Protein AF-A0A7Y5SD92-F1 (afdb_monomer_lite)

Radius of gyration: 17.06 Å; chains: 1; bounding box: 50×32×68 Å

pLDDT: mean 78.84, std 16.36, range [32.84, 95.44]

Sequence (179 aa):
MRLRSETVEQPQVEIREEGTFVRYGTVEAAIAAAEARAGLVTDPPTKLPNGDYRLIYVDSAIPIDAAGSGTVVMAYQDRGDRGGSWFWASQGPPLSISVPPGLPEVETGVPGATVWYVGGPAEPVGGNVRHMQFIARTAQYDRFLSFEGPTFPDWNLAREVMVSILEAEQRRTGKAGGG

Foldseek 3Di:
DDPPPPPVPADWAFQAEQNHTDDTDHPVVSQVVQCVQLVHHAQAQPDAPPPFKDFHYWYWQHQPAPVSRIKIKTKIWGNDPQATKIKIKIKTFAPSDDDDPPFDWDDLVQPQKTKGWPAWDPDDPDPQKAKTWMWMGGNGIIMIMMIIGNDHDDPVSVSSRVNRSSVSVCVVVVVVPPD

Structure (mmCIF, N/CA/C/O backbone):
data_AF-A0A7Y5SD92-F1
#
_entry.id   AF-A0A7Y5SD92-F1
#
loop_
_atom_site.group_PDB
_atom_site.id
_atom_site.type_symbol
_atom_site.label_atom_id
_atom_site.label_alt_id
_atom_site.label_comp_id
_atom_site.label_asym_id
_atom_site.label_entity_id
_atom_site.label_seq_id
_atom_site.pdbx_PDB_ins_code
_atom_site.Cartn_x
_atom_site.Cartn_y
_atom_site.Cartn_z
_atom_site.occupancy
_atom_site.B_iso_or_equiv
_atom_site.auth_seq_id
_atom_site.auth_comp_id
_atom_site.auth_asym_id
_atom_site.auth_atom_id
_atom_site.pdbx_PDB_model_num
ATOM 1 N N . MET A 1 1 ? 2.491 6.931 -48.200 1.00 38.62 1 MET A N 1
ATOM 2 C CA . MET A 1 1 ? 1.972 7.171 -46.838 1.00 38.62 1 MET A CA 1
ATOM 3 C C . MET A 1 1 ? 1.922 5.822 -46.123 1.00 38.62 1 MET A C 1
ATOM 5 O O . MET A 1 1 ? 1.042 5.029 -46.416 1.00 38.62 1 MET A O 1
ATOM 9 N N . ARG A 1 2 ? 2.944 5.478 -45.323 1.00 37.09 2 ARG A N 1
ATOM 10 C CA . ARG A 1 2 ? 2.958 4.243 -44.514 1.00 37.09 2 ARG A CA 1
ATOM 11 C C . ARG A 1 2 ? 2.478 4.615 -43.115 1.00 37.09 2 ARG A C 1
ATOM 13 O O . ARG A 1 2 ? 3.136 5.414 -42.457 1.00 37.09 2 ARG A O 1
ATOM 20 N N . LEU A 1 3 ? 1.340 4.063 -42.704 1.00 40.78 3 LEU A N 1
ATOM 21 C CA . LEU A 1 3 ? 0.877 4.092 -41.320 1.00 40.78 3 LEU A CA 1
ATOM 22 C C . LEU A 1 3 ? 1.937 3.382 -40.472 1.00 40.78 3 LEU A C 1
ATOM 24 O O . LEU A 1 3 ? 2.156 2.182 -40.630 1.00 40.78 3 LEU A O 1
ATOM 28 N N . ARG A 1 4 ? 2.650 4.138 -39.632 1.00 43.72 4 ARG A N 1
ATOM 29 C CA . ARG A 1 4 ? 3.409 3.553 -38.529 1.00 43.72 4 ARG A CA 1
ATOM 30 C C . ARG A 1 4 ? 2.361 3.042 -37.550 1.00 43.72 4 ARG A C 1
ATOM 32 O O . ARG A 1 4 ? 1.654 3.834 -36.942 1.00 43.72 4 ARG A O 1
ATOM 39 N N . SER A 1 5 ? 2.221 1.727 -37.463 1.00 43.72 5 SER A N 1
ATOM 40 C CA . SER A 1 5 ? 1.632 1.078 -36.303 1.00 43.72 5 SER A CA 1
ATOM 41 C C . SER A 1 5 ? 2.516 1.437 -35.114 1.00 43.72 5 SER A C 1
ATOM 43 O O . SER A 1 5 ? 3.579 0.850 -34.926 1.00 43.72 5 SER A O 1
ATOM 45 N N . GLU A 1 6 ? 2.126 2.479 -34.382 1.00 41.47 6 GLU A N 1
ATOM 46 C CA . GLU A 1 6 ? 2.598 2.707 -33.025 1.00 41.47 6 GLU A CA 1
ATOM 47 C C . GLU A 1 6 ? 2.130 1.505 -32.212 1.00 41.47 6 GLU A C 1
ATOM 49 O O . GLU A 1 6 ? 0.987 1.427 -31.763 1.00 41.47 6 GLU A O 1
ATOM 54 N N . THR A 1 7 ? 2.995 0.503 -32.095 1.00 44.06 7 THR A N 1
ATOM 55 C CA . THR A 1 7 ? 2.862 -0.498 -31.050 1.00 44.06 7 THR A CA 1
ATOM 56 C C . THR A 1 7 ? 3.025 0.282 -29.754 1.00 44.06 7 THR A C 1
ATOM 58 O O . THR A 1 7 ? 4.144 0.613 -29.370 1.00 44.06 7 THR A O 1
ATOM 61 N N . VAL A 1 8 ? 1.912 0.677 -29.133 1.00 47.94 8 VAL A N 1
ATOM 62 C CA . VAL A 1 8 ? 1.925 1.192 -27.765 1.00 47.94 8 VAL A CA 1
ATOM 63 C C . VAL A 1 8 ? 2.451 0.040 -26.923 1.00 47.94 8 VAL A C 1
ATOM 65 O O . VAL A 1 8 ? 1.729 -0.920 -26.652 1.00 47.94 8 VAL A O 1
ATOM 68 N N . GLU A 1 9 ? 3.746 0.074 -26.625 1.00 56.84 9 GLU A N 1
ATOM 69 C CA . GLU A 1 9 ? 4.393 -0.902 -25.767 1.00 56.84 9 GLU A CA 1
ATOM 70 C C . GLU A 1 9 ? 3.669 -0.811 -24.422 1.00 56.84 9 GLU A C 1
ATOM 72 O O . GLU A 1 9 ? 3.706 0.223 -23.750 1.00 56.84 9 GLU A O 1
ATOM 77 N N . GLN A 1 10 ? 2.875 -1.834 -24.093 1.00 60.25 10 GLN A N 1
ATOM 78 C CA . GLN A 1 10 ? 2.159 -1.849 -22.823 1.00 60.25 10 GLN A CA 1
ATOM 79 C C . GLN A 1 10 ? 3.189 -1.670 -21.704 1.00 60.25 10 GLN A C 1
ATOM 81 O O . GLN A 1 10 ? 4.256 -2.286 -21.784 1.00 60.25 10 GLN A O 1
ATOM 86 N N . PRO A 1 11 ? 2.908 -0.840 -20.683 1.00 67.69 11 PRO A N 1
ATOM 87 C CA . PRO A 1 11 ? 3.877 -0.584 -19.631 1.00 67.69 11 PRO A CA 1
ATOM 88 C C . PRO A 1 11 ? 4.275 -1.911 -18.985 1.00 67.69 11 PRO A C 1
ATOM 90 O O . PRO A 1 11 ? 3.434 -2.613 -18.418 1.00 67.69 11 PRO A O 1
ATOM 93 N N . GLN A 1 12 ? 5.553 -2.258 -19.130 1.00 85.88 12 GLN A N 1
ATOM 94 C CA . GLN A 1 12 ? 6.121 -3.455 -18.534 1.00 85.88 12 GLN A CA 1
ATOM 95 C C . GLN A 1 12 ? 6.342 -3.215 -17.042 1.00 85.88 12 GLN A C 1
ATOM 97 O O . GLN A 1 12 ? 6.890 -2.190 -16.639 1.00 85.88 12 GLN A O 1
ATOM 102 N N . VAL A 1 13 ? 5.901 -4.177 -16.239 1.00 91.69 13 VAL A N 1
ATOM 103 C CA . VAL A 1 13 ? 6.012 -4.195 -14.781 1.00 91.69 13 VAL A CA 1
ATOM 104 C C . VAL A 1 13 ? 6.807 -5.428 -14.389 1.00 91.69 13 VAL A C 1
ATOM 106 O O . VAL A 1 13 ? 6.615 -6.503 -14.962 1.00 91.69 13 VAL A O 1
ATOM 109 N N . GLU A 1 14 ? 7.709 -5.287 -13.427 1.00 94.75 14 GLU A N 1
ATOM 110 C CA . GLU A 1 14 ? 8.408 -6.433 -12.862 1.00 94.75 14 GLU A CA 1
ATOM 111 C C . GLU A 1 14 ? 7.457 -7.267 -12.007 1.00 94.75 14 GLU A C 1
ATOM 113 O O . GLU A 1 14 ? 6.756 -6.763 -11.131 1.00 94.75 14 GLU A O 1
ATOM 118 N N . ILE A 1 15 ? 7.466 -8.568 -12.246 1.00 93.94 15 ILE A N 1
ATOM 119 C CA . ILE A 1 15 ? 6.804 -9.555 -11.409 1.00 93.94 15 ILE A CA 1
ATOM 120 C C . ILE A 1 15 ? 7.880 -10.137 -10.508 1.00 93.94 15 ILE A C 1
ATOM 122 O O . ILE A 1 15 ? 8.870 -10.697 -10.998 1.00 93.94 15 ILE A O 1
ATOM 126 N N . ARG A 1 16 ? 7.687 -9.966 -9.204 1.00 93.44 16 ARG A N 1
ATOM 127 C CA . ARG A 1 16 ? 8.607 -10.412 -8.165 1.00 93.44 16 ARG A CA 1
ATOM 128 C C . ARG A 1 16 ? 7.952 -11.438 -7.245 1.00 93.44 16 ARG A C 1
ATOM 130 O O . ARG A 1 16 ? 6.726 -11.500 -7.119 1.00 93.44 16 ARG A O 1
ATOM 137 N N . GLU A 1 17 ? 8.797 -12.267 -6.656 1.00 89.81 17 GLU A N 1
ATOM 138 C CA . GLU A 1 17 ? 8.433 -13.307 -5.700 1.00 89.81 17 GLU A CA 1
ATOM 139 C C . GLU A 1 17 ? 9.413 -13.247 -4.532 1.00 89.81 17 GLU A C 1
ATOM 141 O O . GLU A 1 17 ? 10.617 -13.417 -4.734 1.00 89.81 17 GLU A O 1
ATOM 146 N N . GLU A 1 18 ? 8.905 -12.971 -3.330 1.00 87.06 18 GLU A N 1
ATOM 147 C CA . GLU A 1 18 ? 9.696 -12.903 -2.096 1.00 87.06 18 GLU A CA 1
ATOM 148 C C . GLU A 1 18 ? 10.928 -11.982 -2.228 1.00 87.06 18 GLU A C 1
ATOM 150 O O . GLU A 1 18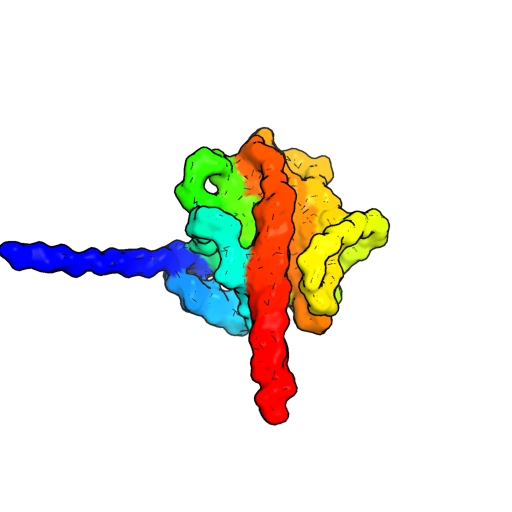 ? 12.044 -12.323 -1.832 1.00 87.06 18 GLU A O 1
ATOM 155 N N . GLY A 1 19 ? 10.749 -10.806 -2.842 1.00 86.38 19 GLY A N 1
ATOM 156 C CA . GLY A 1 19 ? 11.833 -9.843 -3.071 1.00 86.38 19 GLY A CA 1
ATOM 157 C C . GLY A 1 19 ? 12.686 -10.122 -4.311 1.00 86.38 19 GLY A C 1
ATOM 158 O O . GLY A 1 19 ? 13.548 -9.310 -4.658 1.00 86.38 19 GLY A O 1
ATOM 159 N N . THR A 1 20 ? 12.459 -11.238 -5.008 1.00 89.19 20 THR A N 1
ATOM 160 C CA . THR A 1 20 ? 13.272 -11.674 -6.152 1.00 89.19 20 THR A CA 1
ATOM 161 C C . THR A 1 20 ? 12.581 -11.366 -7.476 1.00 89.19 20 THR A C 1
ATOM 163 O O . THR A 1 20 ? 11.426 -11.725 -7.686 1.00 89.19 20 THR A O 1
ATOM 166 N N . PHE A 1 21 ? 13.293 -10.731 -8.413 1.00 92.94 21 PHE A N 1
ATOM 167 C CA . PHE A 1 21 ? 12.808 -10.536 -9.783 1.00 92.94 21 PHE A CA 1
ATOM 168 C C . PHE A 1 21 ? 12.658 -11.866 -10.524 1.00 92.94 21 PHE A C 1
ATOM 170 O O . PHE A 1 21 ? 13.595 -12.661 -10.576 1.00 92.94 21 PHE A O 1
ATOM 177 N N . VAL A 1 22 ? 11.502 -12.062 -11.162 1.00 94.19 22 VAL A N 1
ATOM 178 C CA . VAL A 1 22 ? 11.210 -13.264 -11.954 1.00 94.19 22 VAL A CA 1
ATOM 179 C C . VAL A 1 22 ? 11.146 -12.941 -13.441 1.00 94.19 22 VAL A C 1
ATOM 181 O O . VAL A 1 22 ? 11.828 -13.575 -14.245 1.00 94.19 22 VAL A O 1
ATOM 184 N N . ARG A 1 23 ? 10.309 -11.972 -13.831 1.00 93.94 23 ARG A N 1
ATOM 185 C CA . ARG A 1 23 ? 10.110 -11.570 -15.234 1.00 93.94 23 ARG A CA 1
ATOM 186 C C . ARG A 1 23 ? 9.402 -10.225 -15.349 1.00 93.94 23 ARG A C 1
ATOM 188 O O . ARG A 1 23 ? 8.782 -9.766 -14.397 1.00 93.94 23 ARG A O 1
ATOM 195 N N . TYR A 1 24 ? 9.392 -9.656 -16.550 1.00 94.81 24 TYR A N 1
ATOM 196 C CA . TYR A 1 24 ? 8.470 -8.575 -16.902 1.00 94.81 24 TYR A CA 1
ATOM 197 C C . TYR A 1 24 ? 7.092 -9.114 -17.330 1.00 94.81 24 TYR A C 1
ATOM 199 O O . TYR A 1 24 ? 6.953 -10.253 -17.798 1.00 94.81 24 TYR A O 1
ATOM 207 N N . GLY A 1 25 ? 6.060 -8.287 -17.177 1.00 92.81 25 GLY A N 1
ATOM 208 C CA . GLY A 1 25 ? 4.697 -8.564 -17.625 1.00 92.81 25 GLY A CA 1
ATOM 209 C C . GLY A 1 25 ? 3.835 -7.306 -17.708 1.00 92.81 25 GLY A C 1
ATOM 210 O O . GLY A 1 25 ? 4.311 -6.195 -17.494 1.00 92.81 25 GLY A O 1
ATOM 211 N N . THR A 1 26 ? 2.556 -7.487 -18.031 1.00 91.88 26 THR A N 1
ATOM 212 C CA . THR A 1 26 ? 1.558 -6.414 -17.945 1.00 91.88 26 THR A CA 1
ATOM 213 C C . THR A 1 26 ? 1.184 -6.160 -16.483 1.00 91.88 26 THR A C 1
ATOM 215 O O . THR A 1 26 ? 1.350 -7.041 -15.639 1.00 91.88 26 THR A O 1
ATOM 218 N N . VAL A 1 27 ? 0.624 -4.982 -16.184 1.00 89.62 27 VAL A N 1
ATOM 219 C CA . VAL A 1 27 ? 0.067 -4.656 -14.853 1.00 89.62 27 VAL A CA 1
ATOM 220 C C . VAL A 1 27 ? -0.921 -5.734 -14.387 1.00 89.62 27 VAL A C 1
ATOM 222 O O . VAL A 1 27 ? -0.819 -6.225 -13.269 1.00 89.62 27 VAL A O 1
ATOM 225 N N . GLU A 1 28 ? -1.840 -6.136 -15.267 1.00 90.94 28 GLU A N 1
ATOM 226 C CA . GLU A 1 28 ? -2.853 -7.157 -14.980 1.00 90.94 28 GLU A CA 1
ATOM 227 C C . GLU A 1 28 ? -2.220 -8.515 -14.656 1.00 90.94 28 GLU A C 1
ATOM 229 O O . GLU A 1 28 ? -2.575 -9.141 -13.661 1.00 90.94 28 GLU A O 1
ATOM 234 N N . ALA A 1 29 ? -1.230 -8.948 -15.443 1.00 91.69 29 ALA A N 1
ATOM 235 C CA . ALA A 1 29 ? -0.540 -10.210 -15.201 1.00 91.69 29 ALA A CA 1
ATOM 236 C C . ALA A 1 29 ? 0.283 -10.189 -13.903 1.00 91.69 29 ALA A C 1
ATOM 238 O O . ALA A 1 29 ? 0.396 -11.219 -13.240 1.00 91.69 29 ALA A O 1
ATOM 239 N N . ALA A 1 30 ? 0.866 -9.040 -13.552 1.00 92.75 30 ALA A N 1
ATOM 240 C CA . ALA A 1 30 ? 1.623 -8.866 -12.319 1.00 92.75 30 ALA A CA 1
ATOM 241 C C . ALA A 1 30 ? 0.712 -8.951 -11.086 1.00 92.75 30 ALA A C 1
ATOM 243 O O . ALA A 1 30 ? 1.007 -9.708 -10.163 1.00 92.75 30 ALA A O 1
ATOM 244 N N . ILE A 1 31 ? -0.424 -8.247 -11.117 1.00 92.31 31 ILE A N 1
ATOM 245 C CA . ILE A 1 31 ? -1.441 -8.292 -10.062 1.00 92.31 31 ILE A CA 1
ATOM 246 C C . ILE A 1 31 ? -2.002 -9.708 -9.917 1.00 92.31 31 ILE A C 1
ATOM 248 O O . ILE A 1 31 ? -1.940 -10.271 -8.830 1.00 92.31 31 ILE A O 1
ATOM 252 N N . ALA A 1 32 ? -2.456 -10.329 -11.009 1.00 92.00 32 ALA A N 1
ATOM 253 C CA . ALA A 1 32 ? -3.049 -11.665 -10.959 1.00 92.00 32 ALA A CA 1
ATOM 254 C C . ALA A 1 32 ? -2.076 -12.722 -10.408 1.00 92.00 32 ALA A C 1
ATOM 256 O O . ALA A 1 32 ? -2.471 -13.596 -9.636 1.00 92.00 32 ALA A O 1
ATOM 257 N N . ALA A 1 33 ? -0.791 -12.642 -10.774 1.00 91.12 33 ALA A N 1
ATOM 258 C CA . ALA A 1 33 ? 0.228 -13.541 -10.241 1.00 91.12 33 ALA A CA 1
ATOM 259 C C . ALA A 1 33 ? 0.452 -13.326 -8.736 1.00 91.12 33 ALA A C 1
ATOM 261 O O . ALA A 1 33 ? 0.582 -14.297 -7.991 1.00 91.12 33 ALA A O 1
ATOM 262 N N . ALA A 1 34 ? 0.478 -12.070 -8.288 1.00 90.88 34 ALA A N 1
ATOM 263 C CA . ALA A 1 34 ? 0.670 -11.740 -6.885 1.00 90.88 34 ALA A CA 1
ATOM 264 C C . ALA A 1 34 ? -0.525 -12.161 -6.017 1.00 90.88 34 ALA A C 1
ATOM 266 O O . ALA A 1 34 ? -0.330 -12.780 -4.974 1.00 90.88 34 ALA A O 1
ATOM 267 N N . GLU A 1 35 ? -1.748 -11.902 -6.481 1.00 91.06 35 GLU A N 1
ATOM 268 C CA . GLU A 1 35 ? -2.994 -12.321 -5.828 1.00 91.06 35 GLU A CA 1
ATOM 269 C C . GLU A 1 35 ? -3.080 -13.841 -5.683 1.00 91.06 35 GLU A C 1
ATOM 271 O O . GLU A 1 35 ? -3.376 -14.349 -4.601 1.00 91.06 35 GLU A O 1
ATOM 276 N N . ALA A 1 36 ? -2.756 -14.581 -6.750 1.00 88.75 36 ALA A N 1
ATOM 277 C CA . ALA A 1 36 ? -2.775 -16.041 -6.736 1.00 88.75 36 ALA A CA 1
ATOM 278 C C . ALA A 1 36 ? -1.801 -16.634 -5.706 1.00 88.75 36 ALA A C 1
ATOM 280 O O . ALA A 1 36 ? -2.117 -17.645 -5.081 1.00 88.75 36 ALA A O 1
ATOM 281 N N . ARG A 1 37 ? -0.631 -16.012 -5.513 1.00 86.81 37 ARG A N 1
ATOM 282 C CA . ARG A 1 37 ? 0.369 -16.468 -4.534 1.00 86.81 37 ARG A CA 1
ATOM 283 C C . ARG A 1 37 ? 0.038 -16.047 -3.111 1.00 86.81 37 ARG A C 1
ATOM 285 O O . ARG A 1 37 ? 0.149 -16.857 -2.199 1.00 86.81 37 ARG A O 1
ATOM 292 N N . ALA A 1 38 ? -0.355 -14.791 -2.922 1.00 84.94 38 ALA A N 1
ATOM 293 C CA . ALA A 1 38 ? -0.668 -14.248 -1.605 1.00 84.94 38 ALA A CA 1
ATOM 294 C C . ALA A 1 38 ? -2.029 -14.731 -1.071 1.00 84.94 38 ALA A C 1
ATOM 296 O O . ALA A 1 38 ? -2.290 -14.618 0.124 1.00 84.94 38 ALA A O 1
ATOM 297 N N . GLY A 1 39 ? -2.899 -15.267 -1.935 1.00 85.88 39 GLY A N 1
ATOM 298 C CA . GLY A 1 39 ? -4.238 -15.711 -1.552 1.00 85.88 39 GLY A CA 1
ATOM 299 C C . GLY A 1 39 ? -5.162 -14.554 -1.162 1.00 85.88 39 GLY A C 1
ATOM 300 O O . GLY A 1 39 ? -6.075 -14.742 -0.360 1.00 85.88 39 GLY A O 1
ATOM 301 N N . LEU A 1 40 ? -4.922 -13.355 -1.703 1.00 85.31 40 LEU A N 1
ATOM 302 C CA . LEU A 1 40 ? -5.695 -12.144 -1.421 1.00 85.31 40 LEU A CA 1
ATOM 303 C C . LEU A 1 40 ? -6.014 -11.386 -2.706 1.00 85.31 40 LEU A C 1
ATOM 305 O O . LEU A 1 40 ? -5.299 -11.515 -3.693 1.00 85.31 40 LEU A O 1
ATOM 309 N N . VAL A 1 41 ? -7.072 -10.575 -2.676 1.00 89.38 41 VAL A N 1
ATOM 310 C CA . VAL A 1 41 ? -7.413 -9.651 -3.767 1.00 89.38 41 VAL A CA 1
ATOM 311 C C . VAL A 1 41 ? -6.813 -8.291 -3.459 1.00 89.38 41 VAL A C 1
ATOM 313 O O . VAL A 1 41 ? -7.053 -7.736 -2.387 1.00 89.38 41 VAL A O 1
ATOM 316 N N . THR A 1 42 ? -6.061 -7.737 -4.396 1.00 86.06 42 THR A N 1
ATOM 317 C CA . THR A 1 42 ? -5.407 -6.440 -4.254 1.00 86.06 42 THR A CA 1
ATOM 318 C C . THR A 1 42 ? -6.297 -5.298 -4.706 1.00 86.06 42 THR A C 1
ATOM 320 O O . THR A 1 42 ? -7.031 -5.397 -5.685 1.00 86.06 42 THR A O 1
ATOM 323 N N . ASP A 1 43 ? -6.204 -4.179 -3.994 1.00 85.88 43 ASP A N 1
ATOM 324 C CA . ASP A 1 43 ? -6.892 -2.945 -4.355 1.00 85.88 43 ASP A CA 1
ATOM 325 C C . ASP A 1 43 ? -5.827 -1.889 -4.724 1.00 85.88 43 ASP A C 1
ATOM 327 O O . ASP A 1 43 ? -5.413 -1.105 -3.864 1.00 85.88 43 ASP A O 1
ATOM 331 N N . PRO A 1 44 ? -5.308 -1.879 -5.972 1.00 82.56 44 PRO A N 1
ATOM 332 C CA . PRO A 1 44 ? -4.329 -0.881 -6.395 1.00 82.56 44 PRO A CA 1
ATOM 333 C C . PRO A 1 44 ? -4.919 0.541 -6.322 1.00 82.56 44 PRO A C 1
ATOM 335 O O . PRO A 1 44 ? -6.130 0.720 -6.498 1.00 82.56 44 PRO A O 1
ATOM 338 N N . PRO A 1 45 ? -4.085 1.584 -6.136 1.00 78.56 45 PRO A N 1
ATOM 339 C CA . PRO A 1 45 ? -4.533 2.966 -6.218 1.00 78.56 45 PRO A CA 1
ATOM 340 C C . PRO A 1 45 ? -5.168 3.218 -7.589 1.00 78.56 45 PRO A C 1
ATOM 342 O O . PRO A 1 45 ? -4.543 3.046 -8.634 1.00 78.56 45 PRO A O 1
ATOM 345 N N . THR A 1 46 ? -6.424 3.650 -7.590 1.00 70.06 46 THR A N 1
ATOM 346 C CA . THR A 1 46 ? -7.187 3.916 -8.830 1.00 70.06 46 THR A CA 1
ATOM 347 C C . THR A 1 46 ? -6.938 5.302 -9.417 1.00 70.06 46 THR A C 1
ATOM 349 O O . THR A 1 46 ? -7.268 5.573 -10.569 1.00 70.06 46 THR A O 1
ATOM 352 N N . LYS A 1 47 ? -6.380 6.187 -8.598 1.00 71.31 47 LYS A N 1
ATOM 353 C CA . LYS A 1 47 ? -5.917 7.528 -8.930 1.00 71.31 47 LYS A CA 1
ATOM 354 C C . LYS A 1 47 ? -4.525 7.694 -8.337 1.00 71.31 47 LYS A C 1
ATOM 356 O O . LYS A 1 47 ? -4.334 7.448 -7.146 1.00 71.31 47 LYS A O 1
ATOM 361 N N . LEU A 1 48 ? -3.577 8.102 -9.167 1.00 71.19 48 LEU A N 1
ATOM 362 C CA . LEU A 1 48 ? -2.253 8.521 -8.730 1.00 71.19 48 LEU A CA 1
ATOM 363 C C . LEU A 1 48 ? -2.162 10.042 -8.906 1.00 71.19 48 LEU A C 1
ATOM 365 O O . LEU A 1 48 ? -2.572 10.539 -9.962 1.00 71.19 48 LEU A O 1
ATOM 369 N N . PRO A 1 49 ? -1.678 10.789 -7.902 1.00 61.88 49 PRO A N 1
ATOM 370 C CA . PRO A 1 49 ? -1.627 12.249 -7.962 1.00 61.88 49 PRO A CA 1
ATOM 371 C C . PRO A 1 49 ? -0.808 12.727 -9.158 1.00 61.88 49 PRO A C 1
ATOM 373 O O . PRO A 1 49 ? 0.265 12.189 -9.432 1.00 61.88 49 PRO A O 1
ATOM 376 N N . ASN A 1 50 ? -1.313 13.737 -9.867 1.00 55.47 50 ASN A N 1
ATOM 377 C CA . ASN A 1 50 ? -0.671 14.355 -11.035 1.00 55.47 50 ASN A CA 1
ATOM 378 C C . ASN A 1 50 ? -0.222 13.384 -12.149 1.00 55.47 50 ASN A C 1
ATOM 380 O O . ASN A 1 50 ? 0.641 13.737 -12.940 1.00 55.47 50 ASN A O 1
ATOM 384 N N . GLY A 1 51 ? -0.811 12.185 -12.246 1.00 55.50 51 GLY A N 1
ATOM 385 C CA . GLY A 1 51 ? -0.732 11.317 -13.432 1.00 55.50 51 GLY A CA 1
ATOM 386 C C . GLY A 1 51 ? 0.625 10.677 -13.758 1.00 55.50 51 GLY A C 1
ATOM 387 O O . GLY A 1 51 ? 0.671 9.819 -14.640 1.00 55.50 51 GLY A O 1
ATOM 388 N N . ASP A 1 52 ? 1.697 11.023 -13.045 1.00 74.69 52 ASP A N 1
ATOM 389 C CA . ASP A 1 52 ? 3.056 10.653 -13.452 1.00 74.69 52 ASP A CA 1
ATOM 390 C C . ASP A 1 52 ? 3.650 9.467 -12.686 1.00 74.69 52 ASP A C 1
ATOM 392 O O . ASP A 1 52 ? 4.697 8.971 -13.071 1.00 74.69 52 ASP A O 1
ATOM 396 N N . TYR A 1 53 ? 2.993 8.899 -11.674 1.00 80.81 53 TYR A N 1
ATOM 397 C CA . TYR A 1 53 ? 3.498 7.656 -11.077 1.00 80.81 53 TYR A CA 1
ATOM 398 C C . TYR A 1 53 ? 3.197 6.442 -11.965 1.00 80.81 53 TYR A C 1
ATOM 400 O O . TYR A 1 53 ? 2.070 6.235 -12.415 1.00 80.81 53 TYR A O 1
ATOM 408 N N . ARG A 1 54 ? 4.204 5.592 -12.184 1.00 84.06 54 ARG A N 1
ATOM 409 C CA . ARG A 1 54 ? 4.059 4.286 -12.842 1.00 84.06 54 ARG A CA 1
ATOM 410 C C . ARG A 1 54 ? 4.303 3.157 -11.859 1.00 84.06 54 ARG A C 1
ATOM 412 O O . ARG A 1 54 ? 5.250 3.218 -11.083 1.00 84.06 54 ARG A O 1
ATOM 419 N N . LEU A 1 55 ? 3.494 2.108 -11.950 1.00 89.00 55 LEU A N 1
ATOM 420 C CA . LEU A 1 55 ? 3.790 0.838 -11.296 1.00 89.00 55 LEU A CA 1
ATOM 421 C C . LEU A 1 55 ? 5.070 0.259 -11.917 1.00 89.00 55 LEU A C 1
ATOM 423 O O . LEU A 1 55 ? 5.141 0.117 -13.137 1.00 89.00 55 LEU A O 1
ATOM 427 N N . ILE A 1 56 ? 6.076 -0.024 -11.092 1.00 89.44 56 ILE A N 1
ATOM 428 C CA . ILE A 1 56 ? 7.372 -0.566 -11.529 1.00 89.44 56 ILE A CA 1
ATOM 429 C C . ILE A 1 56 ? 7.520 -2.045 -11.191 1.00 89.44 56 ILE A C 1
ATOM 431 O O . ILE A 1 56 ? 8.084 -2.789 -11.990 1.00 89.44 56 ILE A O 1
ATOM 435 N N . TYR A 1 57 ? 6.969 -2.490 -10.061 1.00 91.75 57 TYR A N 1
ATOM 436 C CA . TYR A 1 57 ? 6.926 -3.903 -9.716 1.00 91.75 57 TYR A CA 1
ATOM 437 C C . TYR A 1 57 ? 5.708 -4.256 -8.865 1.00 91.75 57 TYR A C 1
ATOM 439 O O . TYR A 1 57 ? 5.182 -3.415 -8.130 1.00 91.75 57 TYR A O 1
ATOM 447 N N . VAL A 1 58 ? 5.304 -5.522 -8.952 1.00 93.81 58 VAL A N 1
ATOM 448 C CA . VAL A 1 58 ? 4.414 -6.182 -7.995 1.00 93.81 58 VAL A CA 1
ATOM 449 C C . VAL A 1 58 ? 5.159 -7.377 -7.415 1.00 93.81 58 VAL A C 1
ATOM 451 O O . VAL A 1 58 ? 5.649 -8.224 -8.162 1.00 93.81 58 VAL A O 1
ATOM 454 N N . ASP A 1 59 ? 5.254 -7.422 -6.093 1.00 91.62 59 ASP A N 1
ATOM 455 C CA . ASP A 1 59 ? 5.854 -8.509 -5.327 1.00 91.62 59 ASP A CA 1
ATOM 456 C C . ASP A 1 59 ? 4.784 -9.241 -4.521 1.00 91.62 59 ASP A C 1
ATOM 458 O O . ASP A 1 59 ? 3.729 -8.683 -4.213 1.00 91.62 59 ASP A O 1
ATOM 462 N N . SER A 1 60 ? 5.051 -10.492 -4.178 1.00 83.75 60 SER A N 1
ATOM 463 C CA . SER A 1 60 ? 4.110 -11.345 -3.467 1.00 83.75 60 SER A CA 1
ATOM 464 C C . SER A 1 60 ? 4.800 -12.247 -2.460 1.00 83.75 60 SER A C 1
ATOM 466 O O . SER A 1 60 ? 5.961 -12.615 -2.628 1.00 83.75 60 SER A O 1
ATOM 468 N N . ALA A 1 61 ? 4.036 -12.593 -1.423 1.00 65.31 61 ALA A N 1
ATOM 469 C CA . ALA A 1 61 ? 4.440 -13.427 -0.297 1.00 65.31 61 ALA A CA 1
ATOM 470 C C . ALA A 1 61 ? 5.571 -12.841 0.567 1.00 65.31 61 ALA A C 1
ATOM 472 O O . ALA A 1 61 ? 6.208 -13.578 1.310 1.00 65.31 61 ALA A O 1
ATOM 473 N N . ILE A 1 62 ? 5.783 -11.516 0.546 1.00 67.25 62 ILE A N 1
ATOM 474 C CA . ILE A 1 62 ? 6.686 -10.874 1.511 1.00 67.25 62 ILE A CA 1
ATOM 475 C C . ILE A 1 62 ? 6.046 -10.971 2.905 1.00 67.25 62 ILE A C 1
ATOM 477 O O . ILE A 1 62 ? 4.960 -10.416 3.102 1.00 67.25 62 ILE A O 1
ATOM 481 N N . PRO A 1 63 ? 6.680 -11.627 3.889 1.00 62.00 63 PRO A N 1
ATOM 482 C CA . PRO A 1 63 ? 6.186 -11.612 5.257 1.00 62.00 63 PRO A CA 1
ATOM 483 C C . PRO A 1 63 ? 6.339 -10.196 5.819 1.00 62.00 63 PRO A C 1
ATOM 485 O O . PRO A 1 63 ? 7.457 -9.696 5.944 1.00 62.00 63 PRO A O 1
ATOM 488 N N . ILE A 1 64 ? 5.230 -9.536 6.155 1.00 58.38 64 ILE A N 1
ATOM 489 C CA . ILE A 1 64 ? 5.260 -8.285 6.942 1.00 58.38 64 ILE A CA 1
ATOM 490 C C . ILE A 1 64 ? 5.101 -8.548 8.444 1.00 58.38 64 ILE A C 1
ATOM 492 O O . ILE A 1 64 ? 5.244 -7.634 9.254 1.00 58.38 64 ILE A O 1
ATOM 496 N N . ASP A 1 65 ? 4.828 -9.801 8.809 1.00 53.84 65 ASP A N 1
ATOM 497 C CA . ASP A 1 65 ? 4.696 -10.285 10.174 1.00 53.84 65 ASP A CA 1
ATOM 498 C C . ASP A 1 65 ? 5.402 -11.638 10.367 1.00 53.84 65 ASP A C 1
ATOM 500 O O . ASP A 1 65 ? 5.825 -12.308 9.422 1.00 53.84 65 ASP A O 1
ATOM 504 N N . ALA A 1 66 ? 5.522 -12.051 11.630 1.00 44.69 66 ALA A N 1
ATOM 505 C CA . ALA A 1 66 ? 6.066 -13.356 12.001 1.00 44.69 66 ALA A CA 1
ATOM 506 C C . ALA A 1 66 ? 5.132 -14.531 11.644 1.00 44.69 66 ALA A C 1
ATOM 508 O O . ALA A 1 66 ? 5.549 -15.684 11.741 1.00 44.69 66 ALA A O 1
ATOM 509 N N . ALA A 1 67 ? 3.877 -14.257 11.266 1.00 49.75 67 ALA A N 1
ATOM 510 C CA . ALA A 1 67 ? 2.891 -15.272 10.908 1.00 49.75 67 ALA A CA 1
ATOM 511 C C . ALA A 1 67 ? 3.018 -15.726 9.443 1.00 49.75 67 ALA A C 1
ATOM 513 O O . ALA A 1 67 ? 2.364 -16.693 9.053 1.00 49.75 67 ALA A O 1
ATOM 514 N N . GLY A 1 68 ? 3.869 -15.068 8.645 1.00 51.81 68 GLY A N 1
ATOM 515 C CA . GLY A 1 68 ? 4.104 -15.437 7.251 1.00 51.81 68 GLY A CA 1
ATOM 516 C C . GLY A 1 68 ? 2.899 -15.155 6.361 1.00 51.81 68 GLY A C 1
ATOM 517 O O . GLY A 1 68 ? 2.723 -15.824 5.343 1.00 51.81 68 GLY A O 1
ATOM 518 N N . SER A 1 69 ? 2.034 -14.213 6.753 1.00 57.62 69 SER A N 1
ATOM 519 C CA . SER A 1 69 ? 0.859 -13.892 5.956 1.00 57.62 69 SER A CA 1
ATOM 520 C C . SER A 1 69 ? 1.293 -13.260 4.628 1.00 57.62 69 SER A C 1
ATOM 522 O O . SER A 1 69 ? 2.096 -12.326 4.586 1.00 57.62 69 SER A O 1
ATOM 524 N N . GLY A 1 70 ? 0.821 -13.841 3.521 1.00 68.12 70 GLY A N 1
ATOM 525 C CA . GLY A 1 70 ? 1.225 -13.429 2.184 1.00 68.12 70 GLY A CA 1
ATOM 526 C C . GLY A 1 70 ? 0.774 -12.002 1.925 1.00 68.12 70 GLY A C 1
ATOM 527 O O . GLY A 1 70 ? -0.422 -11.724 1.924 1.00 68.12 70 GLY A O 1
ATOM 528 N N . THR A 1 71 ? 1.719 -11.094 1.710 1.00 85.19 71 THR A N 1
ATOM 529 C CA . THR A 1 71 ? 1.396 -9.728 1.303 1.00 85.19 71 THR A CA 1
ATOM 530 C C . THR A 1 71 ? 1.625 -9.544 -0.172 1.00 85.19 71 THR A C 1
ATOM 532 O O . THR A 1 71 ? 2.453 -10.227 -0.781 1.00 85.19 71 THR A O 1
ATOM 535 N N . VAL A 1 72 ? 0.894 -8.597 -0.742 1.00 91.44 72 VAL A N 1
ATOM 536 C CA . VAL A 1 72 ? 1.226 -8.056 -2.052 1.00 91.44 72 VAL A CA 1
ATOM 537 C C . VAL A 1 72 ? 1.823 -6.678 -1.859 1.00 91.44 72 VAL A C 1
ATOM 539 O O . VAL A 1 72 ? 1.244 -5.843 -1.164 1.00 91.44 72 VAL A O 1
ATOM 542 N N . VAL A 1 73 ? 2.973 -6.441 -2.481 1.00 91.69 73 VAL A N 1
ATOM 543 C CA . VAL A 1 73 ? 3.649 -5.144 -2.469 1.00 91.69 73 VAL A CA 1
ATOM 544 C C . VAL A 1 73 ? 3.625 -4.572 -3.872 1.00 91.69 73 VAL A C 1
ATOM 546 O O . VAL A 1 73 ? 4.099 -5.194 -4.816 1.00 91.69 73 VAL A O 1
ATOM 549 N N . MET A 1 74 ? 3.080 -3.372 -4.012 1.00 92.44 74 MET A N 1
ATOM 550 C CA . MET A 1 74 ? 3.053 -2.634 -5.269 1.00 92.44 74 MET A CA 1
ATOM 551 C C . MET A 1 74 ? 3.931 -1.403 -5.129 1.00 92.44 74 MET A C 1
ATOM 553 O O . MET A 1 74 ? 3.671 -0.562 -4.267 1.00 92.44 74 MET A O 1
ATOM 557 N N . ALA A 1 75 ? 4.949 -1.282 -5.976 1.00 90.62 75 ALA A N 1
ATOM 558 C CA . ALA A 1 75 ? 5.840 -0.133 -5.967 1.00 90.62 75 ALA A CA 1
ATOM 559 C C . ALA A 1 75 ? 5.637 0.752 -7.184 1.00 90.62 75 ALA A C 1
ATOM 561 O O . ALA A 1 75 ? 5.535 0.289 -8.322 1.00 90.62 75 ALA A O 1
ATOM 562 N N . TYR A 1 76 ? 5.638 2.047 -6.924 1.00 89.44 76 TYR A N 1
ATOM 563 C CA . TYR A 1 76 ? 5.351 3.091 -7.876 1.00 89.44 76 TYR A CA 1
ATOM 564 C C . TYR A 1 76 ? 6.500 4.080 -7.899 1.00 89.44 76 TYR A C 1
ATOM 566 O O . TYR A 1 76 ? 6.961 4.546 -6.861 1.00 89.44 76 TYR A O 1
ATOM 574 N N . GLN A 1 77 ? 6.930 4.436 -9.097 1.00 85.56 77 GLN A N 1
ATOM 575 C CA . GLN A 1 77 ? 7.977 5.418 -9.318 1.00 85.56 77 GLN A CA 1
ATOM 576 C C . GLN A 1 77 ? 7.396 6.616 -10.052 1.00 85.56 77 GLN A C 1
ATOM 578 O O . GLN A 1 77 ? 6.620 6.436 -10.992 1.00 85.56 77 GLN A O 1
ATOM 583 N N . ASP A 1 78 ? 7.789 7.818 -9.650 1.00 82.31 78 ASP A N 1
ATOM 584 C CA . ASP A 1 78 ? 7.486 9.026 -10.410 1.00 82.31 78 ASP A CA 1
ATOM 585 C C . ASP A 1 78 ? 8.133 8.965 -11.813 1.00 82.31 78 ASP A C 1
ATOM 587 O O . ASP A 1 78 ? 9.288 8.557 -11.962 1.00 82.31 78 ASP A O 1
ATOM 591 N N . ARG A 1 79 ? 7.386 9.334 -12.858 1.00 71.44 79 ARG A N 1
ATOM 592 C CA . ARG A 1 79 ? 7.870 9.479 -14.241 1.00 71.44 79 ARG A CA 1
ATOM 593 C C . ARG A 1 79 ? 8.553 10.827 -14.473 1.00 71.44 79 ARG A C 1
ATOM 595 O O . ARG A 1 79 ? 9.283 10.936 -15.456 1.00 71.44 79 ARG A O 1
ATOM 602 N N . GLY A 1 80 ? 8.298 11.830 -13.632 1.00 61.31 80 GLY A N 1
ATOM 603 C CA . GLY A 1 80 ? 8.813 13.189 -13.788 1.00 61.31 80 GLY A CA 1
ATOM 604 C C . GLY A 1 80 ? 10.195 13.437 -13.168 1.00 61.31 80 GLY A C 1
ATOM 605 O O . GLY A 1 80 ? 10.729 12.632 -12.407 1.00 61.31 80 GLY A O 1
ATOM 606 N N . ASP A 1 81 ? 10.744 14.625 -13.446 1.00 54.69 81 ASP A N 1
ATOM 607 C CA . ASP A 1 81 ? 12.042 15.151 -12.978 1.00 54.69 81 ASP A CA 1
ATOM 608 C C . ASP A 1 81 ? 12.162 15.346 -11.442 1.00 54.69 81 ASP A C 1
ATOM 610 O O . ASP A 1 81 ? 13.101 15.989 -10.968 1.00 54.69 81 ASP A O 1
ATOM 614 N N . ARG A 1 82 ? 11.258 14.797 -10.610 1.00 56.50 82 ARG A N 1
ATOM 615 C CA . ARG A 1 82 ? 11.290 14.941 -9.133 1.00 56.50 82 ARG A CA 1
ATOM 616 C C . ARG A 1 82 ? 12.315 14.023 -8.453 1.00 56.50 82 ARG A C 1
ATOM 618 O O . ARG A 1 82 ? 12.069 13.452 -7.387 1.00 56.50 82 ARG A O 1
ATOM 625 N N . GLY A 1 83 ? 13.475 13.866 -9.087 1.00 56.75 83 GLY A N 1
ATOM 626 C CA . GLY A 1 83 ? 14.674 13.288 -8.484 1.00 56.75 83 GLY A CA 1
ATOM 627 C C . GLY A 1 83 ? 14.557 11.831 -8.028 1.00 56.75 83 GLY A C 1
ATOM 628 O O . GLY A 1 83 ? 15.325 11.421 -7.163 1.00 56.75 83 GLY A O 1
ATOM 629 N N . GLY A 1 84 ? 13.623 11.049 -8.581 1.00 66.69 84 GLY A N 1
ATOM 630 C CA . GLY A 1 84 ? 13.499 9.621 -8.269 1.00 66.69 84 GLY A CA 1
ATOM 631 C C . GLY A 1 84 ? 12.651 9.299 -7.040 1.00 66.69 84 GLY A C 1
ATOM 632 O O . GLY A 1 84 ? 12.880 8.273 -6.409 1.00 66.69 84 GLY A O 1
ATOM 633 N N . SER A 1 85 ? 11.674 10.147 -6.705 1.00 74.62 85 SER A N 1
ATOM 634 C CA . SER A 1 85 ? 10.682 9.811 -5.677 1.00 74.62 85 SER A CA 1
ATOM 635 C C . SER A 1 85 ? 9.919 8.532 -6.044 1.00 74.62 85 SER A C 1
ATOM 637 O O . SER A 1 85 ? 9.475 8.352 -7.183 1.00 74.62 85 SER A O 1
ATOM 639 N N . TRP A 1 86 ? 9.724 7.654 -5.069 1.00 83.25 86 TRP A N 1
ATOM 640 C CA . TRP A 1 86 ? 8.927 6.442 -5.213 1.00 83.25 86 TRP A CA 1
ATOM 641 C C . TRP A 1 86 ? 8.086 6.212 -3.969 1.00 83.25 86 TRP A C 1
ATOM 643 O O . TRP A 1 86 ? 8.324 6.777 -2.903 1.00 83.25 86 TRP A O 1
ATOM 653 N N . PHE A 1 87 ? 7.087 5.360 -4.099 1.00 87.75 87 PHE A N 1
ATOM 654 C CA . PHE A 1 87 ? 6.388 4.830 -2.948 1.00 87.75 87 PHE A CA 1
ATOM 655 C C . PHE A 1 87 ? 6.056 3.368 -3.178 1.00 87.75 87 PHE A C 1
ATOM 657 O O . PHE A 1 87 ? 5.965 2.913 -4.317 1.00 87.75 87 PHE A O 1
ATOM 664 N N . TRP A 1 88 ? 5.838 2.631 -2.102 1.00 88.31 88 TRP A N 1
ATOM 665 C CA . TRP A 1 88 ? 5.228 1.315 -2.189 1.00 88.31 88 TRP A CA 1
ATOM 666 C C . TRP A 1 88 ? 4.074 1.192 -1.215 1.00 88.31 88 TRP A C 1
ATOM 668 O O . TRP A 1 88 ? 4.053 1.815 -0.152 1.00 88.31 88 TRP A O 1
ATOM 678 N N . ALA A 1 89 ? 3.105 0.383 -1.619 1.00 90.50 89 ALA A N 1
ATOM 679 C CA . ALA A 1 89 ? 1.955 0.007 -0.829 1.00 90.50 89 ALA A CA 1
ATOM 680 C C . ALA A 1 89 ? 1.961 -1.512 -0.674 1.00 90.50 89 ALA A C 1
ATOM 682 O O . ALA A 1 89 ? 1.857 -2.248 -1.657 1.00 90.50 89 ALA A O 1
ATOM 683 N N . SER A 1 90 ? 2.085 -1.962 0.566 1.00 90.50 90 SER A N 1
ATOM 684 C CA . SER A 1 90 ? 1.901 -3.353 0.953 1.00 90.50 90 SER A CA 1
ATOM 685 C C . SER A 1 90 ? 0.458 -3.556 1.390 1.00 90.50 90 SER A C 1
ATOM 687 O O . SER A 1 90 ? -0.090 -2.713 2.102 1.00 90.50 90 SER A O 1
ATOM 689 N N . GLN A 1 91 ? -0.144 -4.674 1.003 1.00 92.44 91 GLN A N 1
ATOM 690 C CA . GLN A 1 91 ? -1.463 -5.094 1.457 1.00 92.44 91 GLN A CA 1
ATOM 691 C C . GLN A 1 91 ? -1.390 -6.521 1.988 1.00 92.44 91 GLN A C 1
ATOM 693 O O . GLN A 1 91 ? -0.901 -7.418 1.303 1.00 92.44 91 GLN A O 1
ATOM 698 N N . GLY A 1 92 ? -1.898 -6.710 3.200 1.00 89.88 92 GLY A N 1
ATOM 699 C CA . GLY A 1 92 ? -2.025 -8.001 3.861 1.00 89.88 92 GLY A CA 1
ATOM 700 C C . GLY A 1 92 ? -3.420 -8.188 4.460 1.00 89.88 92 GLY A C 1
ATOM 701 O O . GLY A 1 92 ? -4.248 -7.270 4.418 1.00 89.88 92 GLY A O 1
ATOM 702 N N . PRO A 1 93 ? -3.704 -9.374 5.022 1.00 87.81 93 PRO A N 1
ATOM 703 C CA . PRO A 1 93 ? -4.966 -9.646 5.702 1.00 87.81 93 PRO A CA 1
ATOM 704 C C . PRO A 1 93 ? -5.189 -8.687 6.887 1.00 87.81 93 PRO A C 1
ATOM 706 O O . PRO A 1 93 ? -4.243 -8.049 7.364 1.00 87.81 93 PRO A O 1
ATOM 709 N N . PRO A 1 94 ? -6.430 -8.555 7.381 1.00 86.19 94 PRO A N 1
ATOM 710 C CA . PRO A 1 94 ? -6.707 -7.637 8.473 1.00 86.19 94 PRO A CA 1
ATOM 711 C C . PRO A 1 94 ? -5.982 -8.115 9.735 1.00 86.19 94 PRO A C 1
ATOM 713 O O . PRO A 1 94 ? -5.890 -9.317 9.983 1.00 86.19 94 PRO A O 1
ATOM 716 N N . LEU A 1 95 ? -5.484 -7.171 10.536 1.00 86.81 95 LEU A N 1
ATOM 717 C CA . LEU A 1 95 ? -4.690 -7.431 11.749 1.00 86.81 95 LEU A CA 1
ATOM 718 C C . LEU A 1 95 ? -3.310 -8.078 11.513 1.00 86.81 95 LEU A C 1
ATOM 720 O O . LEU A 1 95 ? -2.673 -8.486 12.483 1.00 86.81 95 LEU A O 1
ATOM 724 N N . SER A 1 96 ? -2.823 -8.141 10.269 1.00 86.12 96 SER A N 1
ATOM 725 C CA . SER A 1 96 ? -1.450 -8.591 9.974 1.00 86.12 96 SER A CA 1
ATOM 726 C C . SER A 1 96 ? -0.381 -7.582 10.401 1.00 86.12 96 SER A C 1
ATOM 728 O O . SER A 1 96 ? 0.760 -7.957 10.652 1.00 86.12 96 SER A O 1
ATOM 730 N N . ILE A 1 97 ? -0.722 -6.297 10.549 1.00 86.62 97 ILE A N 1
ATOM 731 C CA . ILE A 1 97 ? 0.227 -5.262 10.967 1.00 86.62 97 ILE A CA 1
ATOM 732 C C . ILE A 1 97 ? -0.032 -4.877 12.421 1.00 86.62 97 ILE A C 1
ATOM 734 O O . ILE A 1 97 ? -1.105 -4.399 12.799 1.00 86.62 97 ILE A O 1
ATOM 738 N N . SER A 1 98 ? 0.991 -5.012 13.259 1.00 86.69 98 SER A N 1
ATOM 739 C CA . SER A 1 98 ? 0.947 -4.454 14.610 1.00 86.69 98 SER A CA 1
ATOM 740 C C . SER A 1 98 ? 1.043 -2.930 14.543 1.00 86.69 98 SER A C 1
ATOM 742 O O . SER A 1 98 ? 2.011 -2.396 14.010 1.00 86.69 98 SER A O 1
ATOM 744 N N . VAL A 1 99 ? 0.048 -2.230 15.094 1.00 88.31 99 VAL A N 1
ATOM 745 C CA . VAL A 1 99 ? 0.038 -0.762 15.178 1.00 88.31 99 VAL A CA 1
ATOM 746 C C . VAL A 1 99 ? 0.615 -0.356 16.536 1.00 88.31 99 VAL A C 1
ATOM 748 O O . VAL A 1 99 ? 0.011 -0.687 17.561 1.00 88.31 99 VAL A O 1
ATOM 751 N N . PRO A 1 100 ? 1.766 0.338 16.582 1.00 86.69 100 PRO A N 1
ATOM 752 C CA . PRO A 1 100 ? 2.308 0.854 17.829 1.00 86.69 100 PRO A CA 1
ATOM 753 C C . PRO A 1 100 ? 1.306 1.770 18.553 1.00 86.69 100 PRO A C 1
ATOM 755 O O . PRO A 1 100 ? 0.626 2.576 17.911 1.00 86.69 100 PRO A O 1
ATOM 758 N N . PRO A 1 101 ? 1.205 1.688 19.890 1.00 87.19 101 PRO A N 1
ATOM 759 C CA . PRO A 1 101 ? 0.338 2.579 20.647 1.00 87.19 101 PRO A CA 1
ATOM 760 C C . PRO A 1 101 ? 0.833 4.029 20.558 1.00 87.19 101 PRO A C 1
ATOM 762 O O . PRO A 1 101 ? 2.034 4.291 20.593 1.00 87.19 101 PRO A O 1
ATOM 765 N N . GLY A 1 102 ? -0.103 4.979 20.494 1.00 88.94 102 GLY A N 1
ATOM 766 C CA . GLY A 1 102 ? 0.201 6.414 20.524 1.00 88.94 102 GLY A CA 1
ATOM 767 C C . GLY A 1 102 ? 0.606 7.030 19.182 1.00 88.94 102 GLY A C 1
ATOM 768 O O . GLY A 1 102 ? 0.994 8.198 19.162 1.00 88.94 102 GLY A O 1
ATOM 769 N N . LEU A 1 103 ? 0.505 6.290 18.071 1.00 91.06 103 LEU A N 1
ATOM 770 C CA . LEU A 1 103 ? 0.697 6.883 16.749 1.00 91.06 103 LEU A CA 1
ATOM 771 C C . LEU A 1 103 ? -0.418 7.892 16.425 1.00 91.06 103 LEU A C 1
ATOM 773 O O . LEU A 1 103 ? -1.591 7.601 16.675 1.00 91.06 103 LEU A O 1
ATOM 777 N N . PRO A 1 104 ? -0.079 9.060 15.850 1.00 92.00 104 PRO A N 1
ATOM 778 C CA . PRO A 1 104 ? -1.069 10.046 15.445 1.00 92.00 104 PRO A CA 1
ATOM 779 C C . PRO A 1 104 ? -1.939 9.513 14.302 1.00 92.00 104 PRO A C 1
ATOM 781 O O . PRO A 1 104 ? -1.433 9.025 13.288 1.00 92.00 104 PRO A O 1
ATOM 784 N N . GLU A 1 105 ? -3.254 9.641 14.459 1.00 92.81 105 GLU A N 1
ATOM 785 C CA . GLU A 1 105 ? -4.212 9.319 13.404 1.00 92.81 105 GLU A CA 1
ATOM 786 C C . GLU A 1 105 ? -4.240 10.398 12.320 1.00 92.81 105 GLU A C 1
ATOM 788 O O . GLU A 1 105 ? -4.096 11.595 12.579 1.00 92.81 105 GLU A O 1
ATOM 793 N N . VAL A 1 106 ? -4.445 9.951 11.087 1.00 91.50 106 VAL A N 1
ATOM 794 C CA . VAL A 1 106 ? -4.557 10.787 9.899 1.00 91.50 106 VAL A CA 1
ATOM 795 C C . VAL A 1 106 ? -5.993 10.725 9.418 1.00 91.50 106 VAL A C 1
ATOM 797 O O . VAL A 1 106 ? -6.472 9.685 8.968 1.00 91.50 106 VAL A O 1
ATOM 800 N N . GLU A 1 107 ? -6.688 11.854 9.473 1.00 89.81 107 GLU A N 1
ATOM 801 C CA . GLU A 1 107 ? -8.050 11.939 8.963 1.00 89.81 107 GLU A CA 1
ATOM 802 C C . GLU A 1 107 ? -8.046 11.773 7.440 1.00 89.81 107 GLU A C 1
ATOM 804 O O . GLU A 1 107 ? -7.452 12.592 6.749 1.00 89.81 107 GLU A O 1
ATOM 809 N N . THR A 1 108 ? -8.713 10.754 6.893 1.00 87.38 108 THR A N 1
ATOM 810 C CA . THR A 1 108 ? -8.828 10.541 5.434 1.00 87.38 108 THR A CA 1
ATOM 811 C C . THR A 1 108 ? -10.215 10.860 4.882 1.00 87.38 108 THR A C 1
ATOM 813 O O . THR A 1 108 ? -10.344 11.121 3.689 1.00 87.38 108 THR A O 1
ATOM 816 N N . GLY A 1 109 ? -11.246 10.855 5.734 1.00 88.00 109 GLY A N 1
ATOM 817 C CA . GLY A 1 109 ? -12.647 10.999 5.331 1.00 88.00 109 GLY A CA 1
ATOM 818 C C . GLY A 1 109 ? -13.259 9.741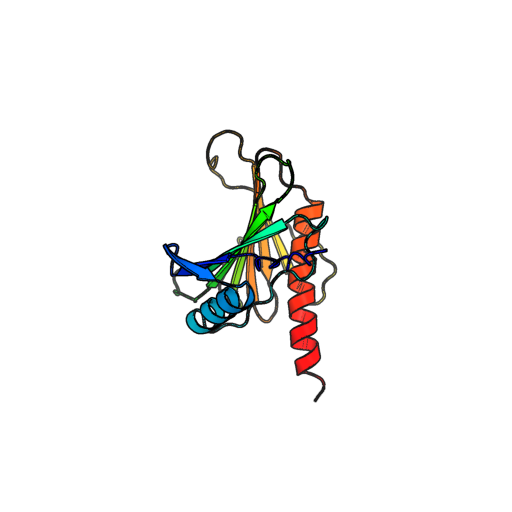 4.701 1.00 88.00 109 GLY A C 1
ATOM 819 O O . GLY A 1 109 ? -14.416 9.783 4.293 1.00 88.00 109 GLY A O 1
ATOM 820 N N . VAL A 1 110 ? -12.521 8.625 4.630 1.00 89.81 110 VAL A N 1
ATOM 821 C CA . VAL A 1 110 ? -13.006 7.365 4.045 1.00 89.81 110 VAL A CA 1
ATOM 822 C C . VAL A 1 110 ? -13.676 6.501 5.128 1.00 89.81 110 VAL A C 1
ATOM 824 O O . VAL A 1 110 ? -13.003 6.101 6.079 1.00 89.81 110 VAL A O 1
ATOM 827 N N . PRO A 1 111 ? -14.987 6.190 5.024 1.00 89.75 111 PRO A N 1
ATOM 828 C CA . PRO A 1 111 ? -15.701 5.448 6.067 1.00 89.75 111 PRO A CA 1
ATOM 829 C C . PRO A 1 111 ? -15.106 4.068 6.382 1.00 89.75 111 PRO A C 1
ATOM 831 O O . PRO A 1 111 ? -14.812 3.285 5.481 1.00 89.75 111 PRO A O 1
ATOM 834 N N . GLY A 1 112 ? -14.981 3.738 7.670 1.00 90.25 112 GLY A N 1
ATOM 835 C CA . GLY A 1 112 ? -14.502 2.421 8.113 1.00 90.25 112 GLY A CA 1
ATOM 836 C C . GLY A 1 112 ? -13.004 2.175 7.899 1.00 90.25 112 GLY A C 1
ATOM 837 O O . GLY A 1 112 ? -12.555 1.043 8.074 1.00 90.25 112 GLY A O 1
ATOM 838 N N . ALA A 1 113 ? -12.244 3.211 7.534 1.00 94.19 113 ALA A N 1
ATOM 839 C CA . ALA A 1 113 ? -10.793 3.173 7.471 1.00 94.19 113 ALA A CA 1
ATOM 840 C C . ALA A 1 113 ? -10.179 3.958 8.636 1.00 94.19 113 ALA A C 1
ATOM 842 O O . ALA A 1 113 ? -10.624 5.061 8.954 1.00 94.19 113 ALA A O 1
ATOM 843 N N . THR A 1 114 ? -9.117 3.416 9.223 1.00 95.38 114 THR A N 1
ATOM 844 C CA . THR A 1 114 ? -8.266 4.130 10.180 1.00 95.38 114 THR A CA 1
ATOM 845 C C . THR A 1 114 ? -6.850 4.177 9.636 1.00 95.38 114 THR A C 1
ATOM 847 O O . THR A 1 114 ? -6.350 3.181 9.112 1.00 95.38 114 THR A O 1
ATOM 850 N N . VAL A 1 115 ? -6.210 5.340 9.724 1.00 95.44 115 VAL A N 1
ATOM 851 C CA . VAL A 1 115 ? -4.858 5.555 9.209 1.00 95.44 115 VAL A CA 1
ATOM 852 C C . VAL A 1 115 ? -4.007 6.183 10.295 1.00 95.44 115 VAL A C 1
ATOM 854 O O . VAL A 1 115 ? -4.427 7.149 10.924 1.00 95.44 115 VAL A O 1
ATOM 857 N N . TRP A 1 116 ? -2.800 5.662 10.482 1.00 94.50 116 TRP A N 1
ATOM 858 C CA . TRP A 1 116 ? -1.820 6.167 11.435 1.00 94.50 116 TRP A CA 1
ATOM 859 C C . TRP A 1 116 ? -0.562 6.612 10.704 1.00 94.50 116 TRP A C 1
ATOM 861 O O . TRP A 1 116 ? -0.049 5.894 9.843 1.00 94.50 116 TRP A O 1
ATOM 871 N N . TYR A 1 117 ? -0.047 7.781 11.073 1.00 92.19 117 TYR A N 1
ATOM 872 C CA . TYR A 1 117 ? 1.265 8.233 10.634 1.00 92.19 117 TYR A CA 1
ATOM 873 C C . TYR A 1 117 ? 2.335 7.614 11.535 1.00 92.19 117 TYR A C 1
ATOM 875 O O . TYR A 1 117 ? 2.353 7.835 12.744 1.00 92.19 117 TYR A O 1
ATOM 883 N N . VAL A 1 118 ? 3.217 6.816 10.936 1.00 88.19 118 VAL A N 1
ATOM 884 C CA . VAL A 1 118 ? 4.286 6.095 11.644 1.00 88.19 118 VAL A CA 1
ATOM 885 C C . VAL A 1 118 ? 5.503 6.995 11.851 1.00 88.19 118 VAL A C 1
ATOM 887 O O . VAL A 1 118 ? 6.221 6.851 12.836 1.00 88.19 118 VAL A O 1
ATOM 890 N N . GLY A 1 119 ? 5.724 7.946 10.942 1.00 77.94 119 GLY A N 1
ATOM 891 C CA . GLY A 1 119 ? 6.940 8.742 10.905 1.00 77.94 119 GLY A CA 1
ATOM 892 C C . GLY A 1 119 ? 7.813 8.386 9.712 1.00 77.94 119 GLY A C 1
ATOM 893 O O . GLY A 1 119 ? 7.340 7.996 8.647 1.00 77.94 119 GLY A O 1
ATOM 894 N N . GLY A 1 120 ? 9.107 8.546 9.918 1.00 65.62 120 GLY A N 1
ATOM 895 C CA . GLY A 1 120 ? 10.162 8.134 9.019 1.00 65.62 120 GLY A CA 1
ATOM 896 C C . GLY A 1 120 ? 11.158 7.233 9.755 1.00 65.62 120 GLY A C 1
ATOM 897 O O . GLY A 1 120 ? 11.215 7.378 10.979 1.00 65.62 120 GLY A O 1
ATOM 898 N N . PRO A 1 121 ? 11.897 6.293 9.123 1.00 53.53 121 PRO A N 1
ATOM 899 C CA . PRO A 1 121 ? 12.770 5.397 9.860 1.00 53.53 121 PRO A CA 1
ATOM 900 C C . PRO A 1 121 ? 13.681 6.097 10.862 1.00 53.53 121 PRO A C 1
ATOM 902 O O . PRO A 1 121 ? 14.194 7.191 10.632 1.00 53.53 121 PRO A O 1
ATOM 905 N N . ALA A 1 122 ? 13.916 5.389 11.967 1.00 46.53 122 ALA A N 1
ATOM 906 C CA . ALA A 1 122 ? 14.889 5.765 12.984 1.00 46.53 122 ALA A CA 1
ATOM 907 C C . ALA A 1 122 ? 16.318 5.901 12.416 1.00 46.53 122 ALA A C 1
ATOM 909 O O . ALA A 1 122 ? 17.150 6.575 13.020 1.00 46.53 122 ALA A O 1
ATOM 910 N N . GLU A 1 123 ? 16.595 5.295 11.254 1.00 42.97 123 GLU A N 1
ATOM 911 C CA . GLU A 1 123 ? 17.897 5.308 10.589 1.00 42.97 123 GLU A CA 1
ATOM 912 C C . GLU A 1 123 ? 17.827 5.933 9.179 1.00 42.97 123 GLU A C 1
ATOM 914 O O . GLU A 1 123 ? 16.854 5.732 8.446 1.00 42.97 123 GLU A O 1
ATOM 919 N N . PRO A 1 124 ? 18.851 6.699 8.760 1.00 50.66 124 PRO A N 1
ATOM 920 C CA . PRO A 1 124 ? 18.925 7.243 7.410 1.00 50.66 124 PRO A CA 1
ATOM 921 C C . PRO A 1 124 ? 19.087 6.112 6.386 1.00 50.66 124 PRO A C 1
ATOM 923 O O . PRO A 1 124 ? 20.048 5.350 6.440 1.00 50.66 124 PRO A O 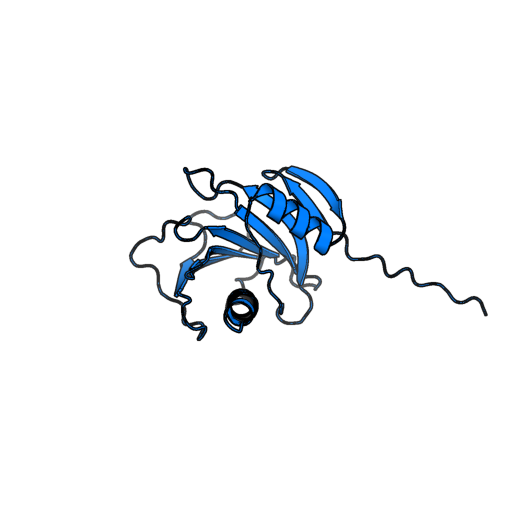1
ATOM 926 N N . VAL A 1 125 ? 18.189 6.051 5.401 1.00 54.41 125 VAL A N 1
ATOM 927 C CA . VAL A 1 125 ? 18.127 5.023 4.335 1.00 54.41 125 VAL A CA 1
ATOM 928 C C . VAL A 1 125 ? 19.254 5.172 3.284 1.00 54.41 125 VAL A C 1
ATOM 930 O O . VAL A 1 125 ? 19.133 4.739 2.143 1.00 54.41 125 VAL A O 1
ATOM 933 N N . GLY A 1 126 ? 20.368 5.815 3.647 1.00 55.09 126 GLY A N 1
ATOM 934 C CA . GLY A 1 126 ? 21.365 6.371 2.728 1.00 55.09 126 GLY A CA 1
ATOM 935 C C . GLY A 1 126 ? 21.223 7.891 2.562 1.00 55.09 126 GLY A C 1
ATOM 936 O O . GLY A 1 126 ? 20.193 8.484 2.883 1.00 55.09 126 GLY A O 1
ATOM 937 N N . GLY A 1 127 ? 22.301 8.552 2.125 1.00 56.06 127 GLY A N 1
ATOM 938 C CA . GLY A 1 127 ? 22.424 10.016 2.115 1.00 56.06 127 GLY A CA 1
ATOM 939 C C . GLY A 1 127 ? 21.257 10.750 1.435 1.00 56.06 127 GLY A C 1
ATOM 940 O O . GLY A 1 127 ? 20.846 10.396 0.337 1.00 56.06 127 GLY A O 1
ATOM 941 N N . ASN A 1 128 ? 20.761 11.806 2.090 1.00 64.06 128 ASN A N 1
ATOM 942 C CA . ASN A 1 128 ? 19.718 12.743 1.638 1.00 64.06 128 ASN A CA 1
ATOM 943 C C . ASN A 1 128 ? 18.321 12.174 1.303 1.00 64.06 128 ASN A C 1
ATOM 945 O O . ASN A 1 128 ? 17.452 12.963 0.936 1.00 64.06 128 ASN A O 1
ATOM 949 N N . VAL A 1 129 ? 18.052 10.875 1.474 1.00 69.19 129 VAL A N 1
ATOM 950 C CA . VAL A 1 129 ? 16.702 10.324 1.265 1.00 69.19 129 VAL A CA 1
ATOM 951 C C . VAL A 1 129 ? 15.813 10.636 2.470 1.00 69.19 129 VAL A C 1
ATOM 953 O O . VAL A 1 129 ? 16.156 10.368 3.622 1.00 69.19 129 VAL A O 1
ATOM 956 N N . ARG A 1 130 ? 14.661 11.241 2.197 1.00 74.81 130 ARG A N 1
ATOM 957 C CA . ARG A 1 130 ? 13.583 11.502 3.147 1.00 74.81 130 ARG A CA 1
ATOM 958 C C . ARG A 1 130 ? 12.477 10.480 2.941 1.00 74.81 130 ARG A C 1
ATOM 960 O O . ARG A 1 130 ? 12.314 9.942 1.851 1.00 74.81 130 ARG A O 1
ATOM 967 N N . HIS A 1 131 ? 11.701 10.261 3.991 1.00 80.94 131 HIS A N 1
ATOM 968 C CA . HIS A 1 131 ? 10.726 9.185 4.058 1.00 80.94 131 HIS A CA 1
ATOM 969 C C . HIS A 1 131 ? 9.460 9.607 4.812 1.00 80.94 131 HIS A C 1
ATOM 971 O O . HIS A 1 131 ? 9.472 10.557 5.597 1.00 80.94 131 HIS A O 1
ATOM 977 N N . MET A 1 132 ? 8.357 8.919 4.551 1.00 86.06 132 MET A N 1
ATOM 978 C CA . MET A 1 132 ? 7.079 9.136 5.218 1.00 86.06 132 MET A CA 1
ATOM 979 C C . MET A 1 132 ? 6.288 7.834 5.171 1.00 86.06 132 MET A C 1
ATOM 981 O O . MET A 1 132 ? 6.093 7.276 4.093 1.00 86.06 132 MET A O 1
ATOM 985 N N . GLN A 1 133 ? 5.867 7.339 6.331 1.00 89.31 133 GLN A N 1
ATOM 986 C CA . GLN A 1 133 ? 5.273 6.015 6.462 1.00 89.31 133 GLN A CA 1
ATOM 987 C C . GLN A 1 133 ? 3.916 6.058 7.148 1.00 89.31 133 GLN A C 1
ATOM 989 O O . GLN A 1 133 ? 3.689 6.828 8.087 1.00 89.31 133 GLN A O 1
ATOM 994 N N . PHE A 1 134 ? 3.028 5.184 6.688 1.00 92.56 134 PHE A N 1
ATOM 995 C CA . PHE A 1 134 ? 1.660 5.077 7.167 1.00 92.56 134 PHE A CA 1
ATOM 996 C C . PHE A 1 134 ? 1.246 3.625 7.320 1.00 92.56 134 PHE A C 1
ATOM 998 O O . PHE A 1 134 ? 1.610 2.772 6.511 1.00 92.56 134 PHE A O 1
ATOM 1005 N N . ILE A 1 135 ? 0.411 3.378 8.323 1.00 93.44 135 ILE A N 1
ATOM 1006 C CA . ILE A 1 135 ? -0.380 2.155 8.413 1.00 93.44 135 ILE A CA 1
ATOM 1007 C C . ILE A 1 135 ? -1.826 2.538 8.139 1.00 93.44 135 ILE A C 1
ATOM 1009 O O . ILE A 1 135 ? -2.323 3.499 8.719 1.00 93.44 135 ILE A O 1
ATOM 1013 N N . ALA A 1 136 ? -2.506 1.792 7.277 1.00 94.38 136 ALA A N 1
ATOM 1014 C CA . ALA A 1 136 ? -3.934 1.940 7.042 1.00 94.38 136 ALA A CA 1
ATOM 1015 C C . ALA A 1 136 ? -4.636 0.611 7.311 1.00 94.38 136 ALA A C 1
ATOM 1017 O O . ALA A 1 136 ? -4.177 -0.436 6.863 1.00 94.38 136 ALA A O 1
ATOM 1018 N N . ARG A 1 137 ? -5.756 0.654 8.026 1.00 94.38 137 ARG A N 1
ATOM 1019 C CA . ARG A 1 137 ? -6.567 -0.516 8.360 1.00 94.38 137 ARG A CA 1
ATOM 1020 C C . ARG A 1 137 ? -8.004 -0.308 7.928 1.00 94.38 137 ARG A C 1
ATOM 1022 O O . ARG A 1 137 ? -8.583 0.750 8.167 1.00 94.38 137 ARG A O 1
ATOM 1029 N N . THR A 1 138 ? -8.577 -1.357 7.360 1.00 94.31 138 THR A N 1
ATOM 1030 C CA . THR A 1 138 ? -10.015 -1.514 7.137 1.00 94.31 138 THR A CA 1
ATOM 1031 C C . THR A 1 138 ? -10.484 -2.835 7.748 1.00 94.31 138 THR A C 1
ATOM 1033 O O . THR A 1 138 ? -9.705 -3.577 8.346 1.00 94.31 138 THR A O 1
ATOM 1036 N N . ALA A 1 139 ? -11.766 -3.164 7.588 1.00 91.69 139 ALA A N 1
ATOM 1037 C CA . ALA A 1 139 ? -12.274 -4.480 7.969 1.00 91.69 139 ALA A CA 1
ATOM 1038 C C . ALA A 1 139 ? -11.692 -5.626 7.118 1.00 91.69 139 ALA A C 1
ATOM 1040 O O . ALA A 1 139 ? -11.778 -6.780 7.530 1.00 91.69 139 ALA A O 1
ATOM 1041 N N . GLN A 1 140 ? -11.166 -5.331 5.924 1.00 90.75 140 GLN A N 1
ATOM 1042 C CA . GLN A 1 140 ? -10.685 -6.346 4.985 1.00 90.75 140 GLN A CA 1
ATOM 1043 C C . GLN A 1 140 ? -9.171 -6.487 4.998 1.00 90.75 140 GLN A C 1
ATOM 1045 O O . GLN A 1 140 ? -8.688 -7.599 4.826 1.00 90.75 140 GLN A O 1
ATOM 1050 N N . TYR A 1 141 ? -8.431 -5.393 5.184 1.00 92.19 141 TYR A N 1
ATOM 1051 C CA . TYR A 1 141 ? -6.986 -5.410 5.003 1.00 92.19 141 TYR A CA 1
ATOM 1052 C C . TYR A 1 141 ? -6.259 -4.475 5.954 1.00 92.19 141 TYR A C 1
ATOM 1054 O O . TYR A 1 141 ? -6.747 -3.397 6.307 1.00 92.19 141 TYR A O 1
ATOM 1062 N N . ASP A 1 142 ? -5.029 -4.869 6.256 1.00 92.44 142 ASP A N 1
ATOM 1063 C CA . ASP A 1 142 ? -4.004 -3.965 6.745 1.00 92.44 142 ASP A CA 1
ATOM 1064 C C . ASP A 1 142 ? -3.079 -3.584 5.590 1.00 92.44 142 ASP A C 1
ATOM 1066 O O . ASP A 1 142 ? -2.787 -4.383 4.694 1.00 92.44 142 ASP A O 1
ATOM 1070 N N . ARG 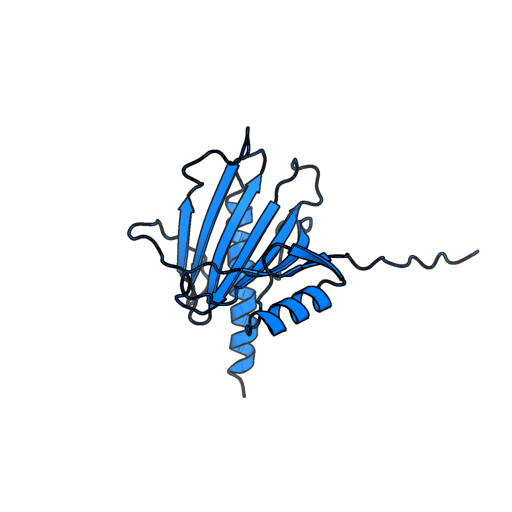A 1 143 ? -2.616 -2.338 5.605 1.00 92.50 143 ARG A N 1
ATOM 1071 C CA . ARG A 1 143 ? -1.713 -1.797 4.598 1.00 92.50 143 ARG A CA 1
ATOM 1072 C C . ARG A 1 143 ? -0.587 -1.020 5.236 1.00 92.50 143 ARG A C 1
ATOM 1074 O O . ARG A 1 143 ? -0.803 -0.283 6.196 1.00 92.50 143 ARG A O 1
ATOM 1081 N N . PHE A 1 144 ? 0.588 -1.139 4.638 1.00 90.56 144 PHE A N 1
ATOM 1082 C CA . PHE A 1 144 ? 1.737 -0.301 4.941 1.00 90.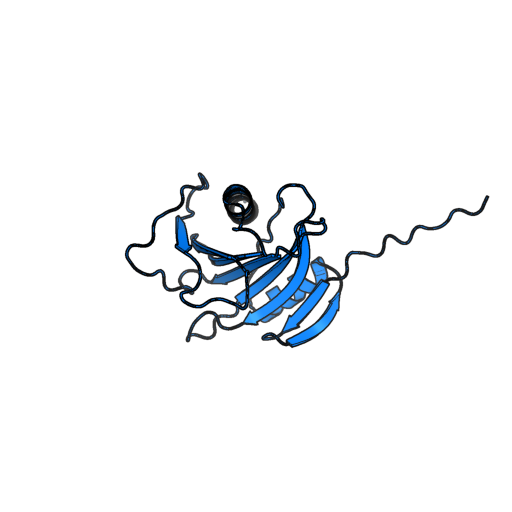56 144 PHE A CA 1
ATOM 1083 C C . PHE A 1 144 ? 2.083 0.515 3.705 1.00 90.56 144 PHE A C 1
ATOM 1085 O O . PHE A 1 144 ? 2.239 -0.047 2.623 1.00 90.56 144 PHE A O 1
ATOM 1092 N N . LEU A 1 145 ? 2.194 1.830 3.854 1.00 90.38 145 LEU A N 1
ATOM 1093 C CA . LEU A 1 145 ? 2.608 2.716 2.777 1.00 90.38 145 LEU A CA 1
ATOM 1094 C C . LEU A 1 145 ? 3.903 3.404 3.176 1.00 90.38 145 LEU A C 1
ATOM 1096 O O . LEU A 1 145 ? 3.985 3.972 4.263 1.00 90.38 145 LEU A O 1
ATOM 1100 N N . SER A 1 146 ? 4.886 3.383 2.285 1.00 88.44 146 SER A N 1
ATOM 1101 C CA . SER A 1 146 ? 6.146 4.104 2.454 1.00 88.44 146 SER A CA 1
ATOM 1102 C C . SER A 1 146 ? 6.382 4.980 1.240 1.00 88.44 146 SER A C 1
ATOM 1104 O O . SER A 1 146 ? 6.343 4.491 0.113 1.00 88.44 146 SER A O 1
ATOM 1106 N N . PHE A 1 147 ? 6.632 6.261 1.474 1.00 86.94 147 PHE A N 1
ATOM 1107 C CA . PHE A 1 147 ? 6.993 7.243 0.461 1.00 86.94 147 PHE A CA 1
ATOM 1108 C C . PHE A 1 147 ? 8.435 7.659 0.694 1.00 86.94 147 PHE A C 1
ATOM 1110 O O . PHE A 1 147 ? 8.786 7.999 1.823 1.00 86.94 147 PHE A O 1
ATOM 1117 N N . GLU A 1 148 ? 9.250 7.672 -0.354 1.00 82.62 148 GLU A N 1
ATOM 1118 C CA . GLU A 1 148 ? 10.668 8.011 -0.271 1.00 82.62 148 GLU A CA 1
ATOM 1119 C C . GLU A 1 148 ? 11.090 8.925 -1.420 1.00 82.62 148 GLU A C 1
ATOM 1121 O O . GLU A 1 148 ? 10.554 8.858 -2.529 1.00 82.62 148 GLU A O 1
ATOM 1126 N N . GLY A 1 149 ? 12.068 9.789 -1.160 1.00 76.19 149 GLY A N 1
ATOM 1127 C CA . GLY A 1 149 ? 12.621 10.672 -2.181 1.00 76.19 149 GLY A CA 1
ATOM 1128 C C . GLY A 1 149 ? 13.699 11.621 -1.653 1.00 76.19 149 GLY A C 1
ATOM 1129 O O . GLY A 1 149 ? 13.918 11.711 -0.445 1.00 76.19 149 GLY A O 1
ATOM 1130 N N . PRO A 1 150 ? 14.396 12.349 -2.542 1.00 69.94 150 PRO A N 1
ATOM 1131 C CA . PRO A 1 150 ? 15.466 13.285 -2.166 1.00 69.94 150 PRO A CA 1
ATOM 1132 C C . PRO A 1 150 ? 14.951 14.570 -1.493 1.00 69.94 150 PRO A C 1
ATOM 1134 O O . PRO A 1 150 ? 15.697 15.269 -0.807 1.00 69.94 150 PRO A O 1
ATOM 1137 N N . THR A 1 151 ? 13.675 14.902 -1.682 1.00 65.56 151 THR A N 1
ATOM 1138 C CA . THR A 1 151 ? 12.961 15.952 -0.945 1.00 65.56 151 THR A CA 1
ATOM 1139 C C . THR A 1 151 ? 11.990 15.306 0.033 1.00 65.56 151 THR A C 1
ATOM 1141 O O . THR A 1 151 ? 11.599 14.156 -0.158 1.00 65.56 151 THR A O 1
ATOM 1144 N N . PHE A 1 152 ? 11.604 16.018 1.101 1.00 60.59 152 PHE A N 1
ATOM 1145 C CA . PHE A 1 152 ? 10.620 15.481 2.046 1.00 60.59 152 PHE A CA 1
ATOM 1146 C C . PHE A 1 152 ? 9.360 15.054 1.275 1.00 60.59 152 PHE A C 1
ATOM 1148 O O . PHE A 1 152 ? 8.893 15.855 0.458 1.00 60.59 152 PHE A O 1
ATOM 1155 N N . PRO A 1 153 ? 8.851 13.821 1.467 1.00 65.56 153 PRO A N 1
ATOM 1156 C CA . PRO A 1 153 ? 7.694 13.350 0.723 1.00 65.56 153 PRO A CA 1
ATOM 1157 C C . PRO A 1 153 ? 6.513 14.304 0.894 1.00 65.56 153 PRO A C 1
ATOM 1159 O O . PRO A 1 153 ? 6.279 14.835 1.981 1.00 65.56 153 PRO A O 1
ATOM 1162 N N . ASP A 1 154 ? 5.792 14.549 -0.195 1.00 75.31 154 ASP A N 1
ATOM 1163 C CA . ASP A 1 154 ? 4.655 15.464 -0.207 1.00 75.31 154 ASP A CA 1
ATOM 1164 C C . ASP A 1 154 ? 3.491 14.859 0.601 1.00 75.31 154 ASP A C 1
ATOM 1166 O O . ASP A 1 154 ? 2.967 13.792 0.280 1.00 75.31 154 ASP A O 1
ATOM 1170 N N . TRP A 1 155 ? 3.087 15.541 1.674 1.00 80.00 155 TRP A N 1
ATOM 1171 C CA . TRP A 1 155 ? 1.985 15.107 2.537 1.00 80.00 155 TRP A CA 1
ATOM 1172 C C . TRP A 1 155 ? 0.658 14.996 1.771 1.00 80.00 155 TRP A C 1
ATOM 1174 O O . TRP A 1 155 ? -0.143 14.099 2.040 1.00 80.00 155 TRP A O 1
ATOM 1184 N N . ASN A 1 156 ? 0.428 15.873 0.791 1.00 80.69 156 ASN A N 1
ATOM 1185 C CA . ASN A 1 156 ? -0.780 15.829 -0.028 1.00 80.69 156 ASN A CA 1
ATOM 1186 C C . ASN A 1 156 ? -0.751 14.619 -0.963 1.00 80.69 156 ASN A C 1
ATOM 1188 O O . ASN A 1 156 ? -1.745 13.901 -1.054 1.00 80.69 156 ASN A O 1
ATOM 1192 N N . LEU A 1 157 ? 0.408 14.333 -1.568 1.00 79.62 157 LEU A N 1
ATOM 1193 C CA . LEU A 1 157 ? 0.626 13.121 -2.362 1.00 79.62 157 LEU A CA 1
ATOM 1194 C C . LEU A 1 157 ? 0.294 11.868 -1.545 1.00 79.62 157 LEU A C 1
ATOM 1196 O O . LEU A 1 157 ? -0.478 11.020 -1.993 1.00 79.62 157 LEU A O 1
ATOM 1200 N N . ALA A 1 158 ? 0.863 11.762 -0.342 1.00 85.00 158 ALA A N 1
ATOM 1201 C CA . ALA A 1 158 ? 0.645 10.608 0.515 1.00 85.00 158 ALA A CA 1
ATOM 1202 C C . ALA A 1 158 ? -0.838 10.435 0.862 1.00 85.00 158 ALA A C 1
ATOM 1204 O O . ALA A 1 158 ? -1.388 9.339 0.733 1.00 85.00 158 ALA A O 1
ATOM 1205 N N . ARG A 1 159 ? -1.512 11.532 1.233 1.00 86.06 159 ARG A N 1
ATOM 1206 C CA . ARG A 1 159 ? -2.950 11.541 1.524 1.00 86.06 159 ARG A CA 1
ATOM 1207 C C . ARG A 1 159 ? -3.782 11.085 0.327 1.00 86.06 159 ARG A C 1
ATOM 1209 O O . ARG A 1 159 ? -4.666 10.249 0.497 1.00 86.06 159 ARG A O 1
ATOM 1216 N N . GLU A 1 160 ? -3.511 11.606 -0.864 1.00 86.81 160 GLU A N 1
ATOM 1217 C CA . GLU A 1 160 ? -4.257 11.255 -2.074 1.00 86.81 160 GLU A CA 1
ATOM 1218 C C . GLU A 1 160 ? -4.092 9.778 -2.452 1.00 86.81 160 GLU A C 1
ATOM 1220 O O . GLU A 1 160 ? -5.082 9.115 -2.763 1.00 86.81 160 GLU A O 1
ATOM 1225 N N . VAL A 1 161 ? -2.872 9.233 -2.373 1.00 87.88 161 VAL A N 1
ATOM 1226 C CA . VAL A 1 161 ? -2.623 7.800 -2.613 1.00 87.88 161 VAL A CA 1
ATOM 1227 C C . VAL A 1 161 ? -3.364 6.939 -1.588 1.00 87.88 161 VAL A C 1
ATOM 1229 O O . VAL A 1 161 ? -4.025 5.973 -1.971 1.00 87.88 161 VAL A O 1
ATOM 1232 N N . MET A 1 162 ? -3.316 7.303 -0.301 1.00 90.31 162 MET A N 1
ATOM 1233 C CA . MET A 1 162 ? -4.039 6.583 0.753 1.00 90.31 162 MET A CA 1
ATOM 1234 C C . MET A 1 162 ? -5.548 6.570 0.497 1.00 90.31 162 MET A C 1
ATOM 1236 O O . MET A 1 162 ? -6.157 5.503 0.481 1.00 90.31 162 MET A O 1
ATOM 1240 N N . VAL A 1 163 ? -6.150 7.735 0.244 1.00 91.00 163 VAL A N 1
ATOM 1241 C CA . VAL A 1 163 ? -7.586 7.845 -0.057 1.00 91.00 163 VAL A CA 1
ATOM 1242 C C . VAL A 1 163 ? -7.941 7.022 -1.297 1.00 91.00 163 VAL A C 1
ATOM 1244 O O . VAL A 1 163 ? -8.901 6.260 -1.274 1.00 91.00 163 VAL A O 1
ATOM 1247 N N . SER A 1 164 ? -7.127 7.100 -2.349 1.00 90.00 164 SER A N 1
ATOM 1248 C CA . SER A 1 164 ? -7.325 6.380 -3.611 1.00 90.00 164 SER A CA 1
ATOM 1249 C C . SER A 1 164 ? -7.371 4.856 -3.456 1.00 90.00 164 SER A C 1
ATOM 1251 O O . SER A 1 164 ? -8.196 4.202 -4.102 1.00 90.00 164 SER A O 1
ATOM 1253 N N . ILE A 1 165 ? -6.514 4.290 -2.600 1.00 90.69 165 ILE A N 1
ATOM 1254 C CA . ILE A 1 165 ? -6.503 2.854 -2.280 1.00 90.69 165 ILE A CA 1
ATOM 1255 C C . ILE A 1 165 ? -7.748 2.476 -1.468 1.00 90.69 165 ILE A C 1
ATOM 1257 O O . ILE A 1 165 ? -8.436 1.508 -1.788 1.00 90.69 165 ILE A O 1
ATOM 1261 N N . LEU A 1 166 ? -8.079 3.260 -0.441 1.00 91.94 166 LEU A N 1
ATOM 1262 C CA . LEU A 1 166 ? -9.224 2.977 0.428 1.00 91.94 166 LEU A CA 1
ATOM 1263 C C . LEU A 1 166 ? -10.561 3.079 -0.338 1.00 91.94 166 LEU A C 1
ATOM 1265 O O . LEU A 1 166 ? -11.440 2.233 -0.184 1.00 91.94 166 LEU A O 1
ATOM 1269 N N . GLU A 1 167 ? -10.702 4.055 -1.238 1.00 90.56 167 GLU A N 1
ATOM 1270 C CA . GLU A 1 167 ? -11.857 4.180 -2.141 1.00 90.56 167 GLU A CA 1
ATOM 1271 C C . GLU A 1 167 ? -11.933 3.047 -3.183 1.00 90.56 167 GLU A C 1
ATOM 1273 O O . GLU A 1 167 ? -13.017 2.714 -3.681 1.00 90.56 167 GLU A O 1
ATOM 1278 N N . ALA A 1 168 ? -10.796 2.468 -3.584 1.00 89.06 168 ALA A N 1
ATOM 1279 C CA . ALA A 1 168 ? -10.766 1.300 -4.466 1.00 89.06 168 ALA A CA 1
ATOM 1280 C C . ALA A 1 168 ? -11.401 0.085 -3.776 1.00 89.06 168 ALA A C 1
ATOM 1282 O O . ALA A 1 168 ? -12.337 -0.506 -4.323 1.00 89.06 168 ALA A O 1
ATOM 1283 N N . GLU A 1 169 ? -10.990 -0.190 -2.536 1.00 90.56 169 GLU A N 1
ATOM 1284 C CA . GLU A 1 169 ? -11.562 -1.260 -1.715 1.00 90.56 169 GLU A CA 1
ATOM 1285 C C . GLU A 1 169 ? -13.069 -1.067 -1.493 1.00 90.56 169 GLU A C 1
ATOM 1287 O O . GLU A 1 169 ? -13.857 -2.000 -1.682 1.00 90.56 169 GLU A O 1
ATOM 1292 N N . GLN A 1 170 ? -13.502 0.146 -1.134 1.00 86.56 170 GLN A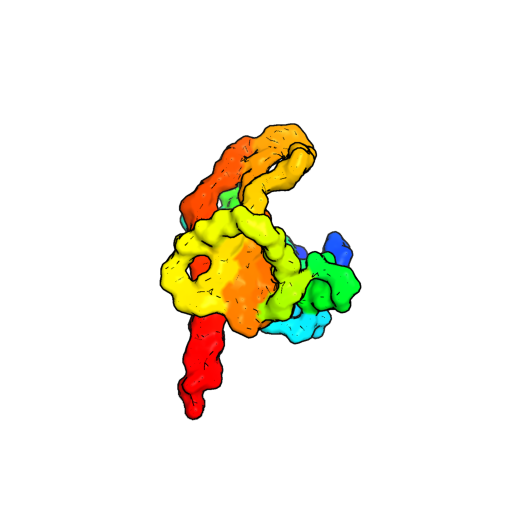 N 1
ATOM 1293 C CA . GLN A 1 170 ? -14.921 0.433 -0.905 1.00 86.56 170 GLN A CA 1
ATOM 1294 C C . GLN A 1 170 ? -15.776 0.200 -2.151 1.00 86.56 170 GLN A C 1
ATOM 1296 O O . GLN A 1 170 ? -16.869 -0.354 -2.062 1.00 86.56 170 GLN A O 1
ATOM 1301 N N . ARG A 1 171 ? -15.292 0.577 -3.339 1.00 85.56 171 ARG A N 1
ATOM 1302 C CA . ARG A 1 171 ? -16.028 0.314 -4.587 1.00 85.56 171 ARG A CA 1
ATOM 1303 C C . ARG A 1 171 ? -16.128 -1.171 -4.897 1.00 85.56 171 ARG A C 1
ATOM 1305 O O . ARG A 1 171 ? -17.150 -1.599 -5.433 1.00 85.56 171 ARG A O 1
ATOM 1312 N N . ARG A 1 172 ? -15.095 -1.954 -4.585 1.00 86.31 172 ARG A N 1
ATOM 1313 C CA . ARG A 1 172 ? -15.116 -3.407 -4.783 1.00 86.31 172 ARG A CA 1
ATOM 1314 C C . ARG A 1 172 ? -16.088 -4.082 -3.815 1.00 86.31 172 ARG A C 1
ATOM 1316 O O . ARG A 1 172 ? -16.929 -4.866 -4.241 1.00 86.31 172 ARG A O 1
ATOM 1323 N N . THR A 1 173 ? -16.010 -3.741 -2.534 1.00 80.62 173 THR A N 1
ATOM 1324 C CA . THR A 1 173 ? -16.848 -4.325 -1.472 1.00 80.62 173 THR A CA 1
ATOM 1325 C C . THR A 1 173 ? -18.302 -3.853 -1.536 1.00 80.62 173 THR A C 1
ATOM 1327 O O . THR A 1 173 ? -19.213 -4.663 -1.390 1.00 80.62 173 THR A O 1
ATOM 1330 N N . GLY A 1 174 ? -18.548 -2.584 -1.868 1.00 69.75 174 GLY A N 1
ATOM 1331 C CA . GLY A 1 174 ? -19.891 -2.037 -2.077 1.00 69.75 174 GLY A CA 1
ATOM 1332 C C . GLY A 1 174 ? -20.627 -2.657 -3.270 1.00 69.75 174 GLY A C 1
ATOM 1333 O O . GLY A 1 174 ? -21.846 -2.796 -3.232 1.00 69.75 174 GLY A O 1
ATOM 1334 N N . LYS A 1 175 ? -19.903 -3.109 -4.304 1.00 58.62 175 LYS A N 1
ATOM 1335 C CA . LYS A 1 175 ? -20.483 -3.900 -5.404 1.00 58.62 175 LYS A CA 1
ATOM 1336 C C . LYS A 1 175 ? -20.838 -5.334 -4.999 1.00 58.62 175 LYS A C 1
ATOM 1338 O O . LYS A 1 175 ? -21.700 -5.929 -5.634 1.00 58.62 175 LYS A O 1
ATOM 1343 N N . ALA A 1 176 ? -20.205 -5.884 -3.963 1.00 53.72 176 ALA A N 1
ATOM 1344 C CA . ALA A 1 176 ? -20.457 -7.247 -3.496 1.00 53.72 176 ALA A CA 1
ATOM 1345 C C . ALA A 1 176 ? -21.684 -7.365 -2.565 1.00 53.72 176 ALA A C 1
ATOM 1347 O O . ALA A 1 176 ? -22.170 -8.470 -2.351 1.00 53.72 176 ALA A O 1
ATOM 1348 N N . GLY A 1 177 ? -22.197 -6.250 -2.026 1.00 42.41 177 GLY A N 1
ATOM 1349 C CA . GLY A 1 177 ? -23.339 -6.217 -1.096 1.00 42.41 177 GLY A CA 1
ATOM 1350 C C . GLY A 1 177 ? -24.699 -5.862 -1.715 1.00 42.41 177 GLY A C 1
ATOM 1351 O O . GLY A 1 177 ? -25.656 -5.661 -0.974 1.00 42.41 177 GLY A O 1
ATOM 1352 N N . GLY A 1 178 ? -24.786 -5.734 -3.043 1.00 35.84 178 GLY A N 1
ATOM 1353 C CA . GLY A 1 178 ? -26.004 -5.351 -3.773 1.00 35.84 178 GLY A CA 1
ATOM 1354 C C . GLY A 1 178 ? -26.554 -6.469 -4.660 1.00 35.84 178 GLY A C 1
ATOM 1355 O O . GLY A 1 178 ? -26.780 -6.228 -5.846 1.00 35.84 178 GLY A O 1
ATOM 1356 N N . GLY A 1 179 ? -26.695 -7.678 -4.109 1.00 32.84 179 GLY A N 1
ATOM 1357 C CA . GLY A 1 179 ? -27.303 -8.846 -4.757 1.00 32.84 179 GLY A CA 1
ATOM 1358 C C . GLY A 1 179 ? -28.570 -9.287 -4.045 1.00 32.84 179 GLY A C 1
ATOM 1359 O O . GLY A 1 179 ? -28.551 -9.285 -2.794 1.00 32.84 179 GLY A O 1
#

Secondary structure (DSSP, 8-state):
---------PPPEEEEETTEEEEEE-HHHHHHHHHHHHTS-----S--GGG-EEEEEEEEEEESSTT-PEEEEEEEEE-SSSTT-EEEEEEESTT-S---TTPPB-----TT-EEEEEES-SS-SSTT-EEEEEEEE-SS-EEEEEEEESSPPPHHHHHHHHHHHHHHHHHHHHHHT--